Protein AF-A0A1H3PGZ3-F1 (afdb_monomer)

Structure (mmCIF, N/CA/C/O backbone):
data_AF-A0A1H3PGZ3-F1
#
_entry.id   AF-A0A1H3PGZ3-F1
#
loop_
_atom_site.group_PDB
_atom_site.id
_atom_site.type_symbol
_atom_site.label_atom_id
_atom_site.label_alt_id
_atom_site.label_comp_id
_atom_site.label_asym_id
_atom_site.label_entity_id
_atom_site.label_seq_id
_atom_site.pdbx_PDB_ins_code
_atom_site.Cartn_x
_atom_site.Cartn_y
_atom_site.Cartn_z
_atom_site.occupancy
_atom_site.B_iso_or_equiv
_atom_site.auth_seq_id
_atom_site.auth_comp_id
_atom_site.auth_asym_id
_atom_site.auth_atom_id
_atom_site.pdbx_PDB_model_num
ATOM 1 N N . MET A 1 1 ? 28.177 -4.088 8.644 1.00 43.94 1 MET A N 1
ATOM 2 C CA . MET A 1 1 ? 27.989 -4.568 7.256 1.00 43.94 1 MET A CA 1
ATOM 3 C C . MET A 1 1 ? 26.494 -4.640 6.977 1.00 43.94 1 MET A C 1
ATOM 5 O O . MET A 1 1 ? 25.840 -5.518 7.520 1.00 43.94 1 MET A O 1
ATOM 9 N N . MET A 1 2 ? 25.936 -3.687 6.224 1.00 43.34 2 MET A N 1
ATOM 10 C CA . MET A 1 2 ? 24.521 -3.702 5.831 1.00 43.34 2 MET A CA 1
ATOM 11 C C . MET A 1 2 ? 24.362 -4.527 4.550 1.00 43.34 2 MET A C 1
ATOM 13 O O . MET A 1 2 ? 24.742 -4.071 3.477 1.00 43.34 2 MET A O 1
ATOM 17 N N . TYR A 1 3 ? 23.817 -5.737 4.658 1.00 46.41 3 TYR A N 1
ATOM 18 C CA . TYR A 1 3 ? 23.346 -6.479 3.490 1.00 46.41 3 TYR A CA 1
ATOM 19 C C . TYR A 1 3 ? 21.995 -5.900 3.056 1.00 46.41 3 TYR A C 1
ATOM 21 O O . TYR A 1 3 ? 20.958 -6.257 3.609 1.00 46.41 3 TYR A O 1
ATOM 29 N N . SER A 1 4 ? 21.974 -5.027 2.050 1.00 52.78 4 SER A N 1
ATOM 30 C CA . SER A 1 4 ? 20.762 -4.800 1.260 1.00 52.78 4 SER A CA 1
ATOM 31 C C . SER A 1 4 ? 20.600 -5.975 0.292 1.00 52.78 4 SER A C 1
ATOM 33 O O . SER A 1 4 ? 20.943 -5.898 -0.884 1.00 52.78 4 SER A O 1
ATOM 35 N N . SER A 1 5 ? 20.108 -7.110 0.792 1.00 58.31 5 SER A N 1
ATOM 36 C CA . SER A 1 5 ? 19.693 -8.218 -0.074 1.00 58.31 5 SER A CA 1
ATOM 37 C C . SER A 1 5 ? 18.430 -7.805 -0.833 1.00 58.31 5 SER A C 1
ATOM 39 O O . SER A 1 5 ? 17.314 -8.082 -0.397 1.00 58.31 5 SER A O 1
ATOM 41 N N . LEU A 1 6 ? 18.590 -7.105 -1.957 1.00 72.50 6 LEU A N 1
ATOM 42 C CA . LEU A 1 6 ? 17.4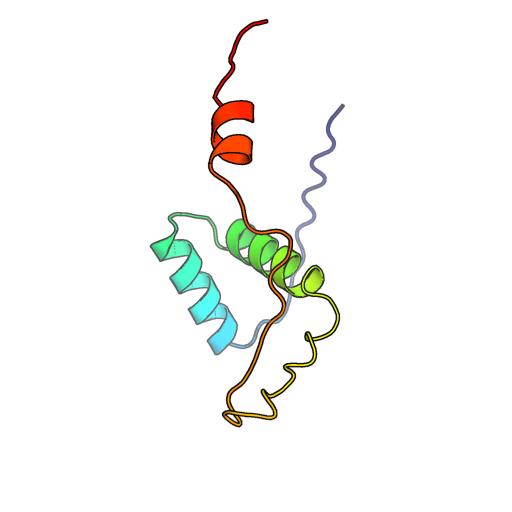91 -6.823 -2.875 1.00 72.50 6 LEU A CA 1
ATOM 43 C C . LEU A 1 6 ? 17.201 -8.086 -3.692 1.00 72.50 6 LEU A C 1
ATOM 45 O O . LEU A 1 6 ? 17.843 -8.362 -4.704 1.00 72.50 6 LEU A O 1
ATOM 49 N N . MET A 1 7 ? 16.227 -8.870 -3.234 1.00 85.12 7 MET A N 1
ATOM 50 C CA . MET A 1 7 ? 15.649 -9.946 -4.034 1.00 85.12 7 MET A CA 1
ATOM 51 C C . MET A 1 7 ? 14.658 -9.358 -5.043 1.00 85.12 7 MET A C 1
ATOM 53 O O . M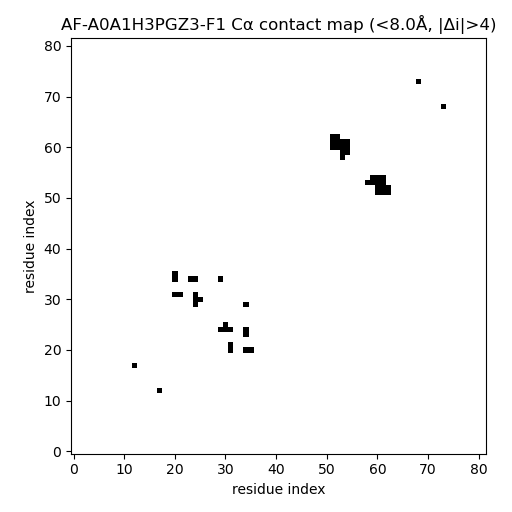ET A 1 7 ? 13.805 -8.550 -4.680 1.00 85.12 7 MET A O 1
ATOM 57 N N . ARG A 1 8 ? 14.758 -9.766 -6.314 1.00 86.38 8 ARG A N 1
ATOM 58 C CA . ARG A 1 8 ? 13.752 -9.462 -7.341 1.00 86.38 8 ARG A CA 1
ATOM 59 C C . ARG A 1 8 ? 12.774 -10.622 -7.418 1.00 86.38 8 ARG A C 1
ATOM 61 O O . ARG A 1 8 ? 13.155 -11.725 -7.799 1.00 86.38 8 ARG A O 1
ATOM 68 N N . THR A 1 9 ? 11.527 -10.363 -7.064 1.00 86.88 9 THR A N 1
ATOM 69 C CA . THR A 1 9 ? 10.430 -11.321 -7.180 1.00 86.88 9 THR A CA 1
ATOM 70 C C . THR A 1 9 ? 9.561 -10.954 -8.379 1.00 86.88 9 THR A C 1
ATOM 72 O O . THR A 1 9 ? 9.419 -9.780 -8.719 1.00 86.88 9 THR A O 1
ATOM 75 N N . THR A 1 10 ? 9.010 -11.965 -9.049 1.00 91.62 10 THR A N 1
ATOM 76 C CA . THR A 1 10 ? 7.940 -11.768 -10.036 1.00 91.62 10 THR A CA 1
ATOM 77 C C . THR A 1 10 ? 6.635 -12.098 -9.332 1.00 91.62 10 THR A C 1
ATOM 79 O O . THR A 1 10 ? 6.530 -13.159 -8.720 1.00 91.62 10 THR A O 1
ATOM 82 N N . LEU A 1 11 ? 5.689 -11.167 -9.359 1.00 90.06 11 LEU A N 1
ATOM 83 C CA . LEU A 1 11 ? 4.385 -11.293 -8.722 1.00 90.06 11 LEU A CA 1
ATOM 84 C C . LEU A 1 11 ? 3.306 -10.927 -9.735 1.00 90.06 11 LEU A C 1
ATOM 86 O O . LEU A 1 11 ? 3.398 -9.880 -10.378 1.00 90.06 11 LEU A O 1
ATOM 90 N N . ASP A 1 12 ? 2.299 -11.782 -9.858 1.00 94.81 12 ASP A N 1
ATOM 91 C CA . ASP A 1 12 ? 1.110 -11.473 -10.640 1.00 94.81 12 ASP A CA 1
ATOM 92 C C . ASP A 1 12 ? 0.256 -10.479 -9.855 1.00 94.81 12 ASP A C 1
ATOM 94 O O . ASP A 1 12 ? -0.144 -10.736 -8.717 1.00 94.81 12 ASP A O 1
ATOM 98 N N . LEU A 1 13 ? 0.009 -9.320 -10.457 1.00 93.12 13 LEU A N 1
ATOM 99 C CA . LEU A 1 13 ? -0.766 -8.244 -9.859 1.00 93.12 13 LEU A CA 1
ATOM 100 C C . LEU A 1 13 ? -1.994 -7.975 -10.739 1.00 93.12 13 LEU A C 1
ATOM 102 O O . LEU A 1 13 ? -1.820 -7.788 -11.945 1.00 93.12 13 LEU A O 1
ATOM 106 N N . PRO A 1 14 ? -3.214 -7.940 -10.170 1.00 97.25 14 PRO A N 1
ATOM 107 C CA . PRO A 1 14 ? -4.395 -7.434 -10.862 1.00 97.25 14 PRO A CA 1
ATOM 108 C C . PRO A 1 14 ? -4.130 -6.076 -11.528 1.00 97.25 14 PRO A C 1
ATOM 110 O O . PRO A 1 14 ? -3.403 -5.244 -10.978 1.00 97.25 14 PRO A O 1
ATOM 113 N N . ASP A 1 15 ? -4.699 -5.857 -12.717 1.00 96.94 15 ASP A N 1
ATOM 114 C CA . ASP A 1 15 ? -4.406 -4.667 -13.531 1.00 96.94 15 ASP A CA 1
ATOM 115 C C . ASP A 1 15 ? -4.743 -3.363 -12.792 1.00 96.94 15 ASP A C 1
ATOM 117 O O . ASP A 1 15 ? -3.955 -2.419 -12.794 1.00 96.94 15 ASP A O 1
ATOM 121 N N . ASP A 1 16 ? -5.854 -3.345 -12.057 1.00 97.38 16 ASP A N 1
ATOM 122 C CA . ASP A 1 16 ? -6.276 -2.216 -11.230 1.00 97.38 16 ASP A CA 1
ATOM 123 C C . ASP A 1 16 ? -5.242 -1.870 -10.147 1.00 97.38 16 ASP A C 1
ATOM 125 O O . ASP A 1 16 ? -4.896 -0.699 -9.965 1.00 97.38 16 ASP A O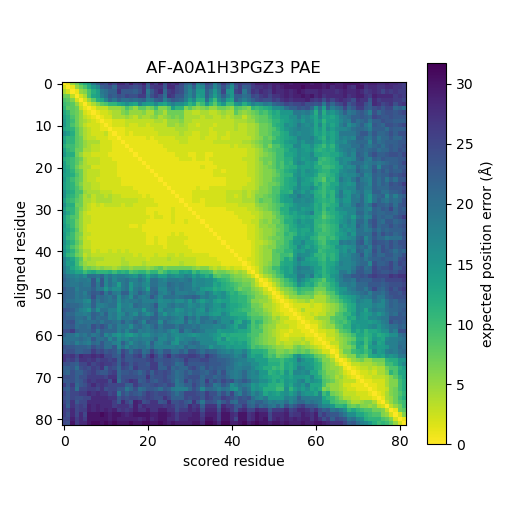 1
ATOM 129 N N . LEU A 1 17 ? -4.674 -2.880 -9.480 1.00 96.50 17 LEU A N 1
ATOM 130 C CA . LEU A 1 17 ? -3.619 -2.677 -8.489 1.00 96.50 17 LEU A CA 1
ATOM 131 C C . LEU A 1 17 ? -2.308 -2.213 -9.131 1.00 96.50 17 LEU A C 1
ATOM 133 O O . LEU A 1 17 ? -1.605 -1.384 -8.548 1.00 96.50 17 LEU A O 1
ATOM 137 N N . HIS A 1 18 ? -1.984 -2.704 -10.330 1.00 96.75 18 HIS A N 1
ATOM 138 C CA . HIS A 1 18 ? -0.824 -2.229 -11.080 1.00 96.75 18 HIS A CA 1
ATOM 139 C C . HIS A 1 18 ? -0.959 -0.744 -11.437 1.00 96.75 18 HIS A C 1
ATOM 141 O O . HIS A 1 18 ? -0.042 0.035 -11.164 1.00 96.75 18 HIS A O 1
ATOM 147 N N . GLN A 1 19 ? -2.111 -0.334 -11.979 1.00 97.94 19 GLN A N 1
ATOM 148 C CA . GLN A 1 19 ? -2.381 1.068 -12.311 1.00 97.94 19 GLN A CA 1
ATOM 149 C C . GLN A 1 19 ? -2.347 1.964 -11.069 1.00 97.94 19 GLN A C 1
ATOM 151 O O . GLN A 1 19 ? -1.749 3.042 -11.101 1.00 97.94 19 GLN A O 1
ATOM 156 N N . LEU A 1 20 ? -2.926 1.508 -9.955 1.00 97.69 20 LEU A N 1
ATOM 157 C CA . LEU A 1 20 ? -2.918 2.251 -8.698 1.00 97.69 20 LEU A CA 1
ATOM 158 C C . LEU A 1 20 ? -1.494 2.445 -8.163 1.00 97.69 20 LEU A C 1
ATOM 160 O O . LEU A 1 20 ? -1.096 3.571 -7.858 1.00 97.69 20 LEU A O 1
ATOM 164 N N . ALA A 1 21 ? -0.701 1.372 -8.092 1.00 97.06 21 ALA A N 1
ATOM 165 C CA . ALA A 1 21 ? 0.686 1.446 -7.640 1.00 97.06 21 ALA A CA 1
ATOM 166 C C . ALA A 1 21 ? 1.528 2.368 -8.536 1.00 97.06 21 ALA A C 1
ATOM 168 O O . ALA A 1 21 ? 2.360 3.132 -8.039 1.00 97.06 21 ALA A O 1
ATOM 169 N N . LEU A 1 22 ? 1.280 2.342 -9.849 1.00 97.94 22 LEU A N 1
ATOM 170 C CA . LEU A 1 22 ? 1.945 3.206 -10.816 1.00 97.94 22 LEU A CA 1
ATOM 171 C C . LEU A 1 22 ? 1.561 4.682 -10.647 1.00 97.94 22 LEU A C 1
ATOM 173 O O . LEU A 1 22 ? 2.437 5.543 -10.732 1.00 97.94 22 LEU A O 1
ATOM 177 N N . SER A 1 23 ? 0.287 4.985 -10.376 1.00 98.19 23 SER A N 1
ATOM 178 C CA . SER A 1 23 ? -0.159 6.352 -10.072 1.00 98.19 23 SER A CA 1
ATOM 179 C C . SER A 1 23 ? 0.517 6.881 -8.809 1.00 98.19 23 SER A C 1
ATOM 181 O O . SER A 1 23 ? 1.131 7.942 -8.845 1.00 98.19 23 SER A O 1
ATOM 183 N N . ILE A 1 24 ? 0.516 6.095 -7.725 1.00 97.88 24 ILE A N 1
ATOM 184 C CA . ILE A 1 24 ? 1.154 6.476 -6.455 1.00 97.88 24 ILE A CA 1
ATOM 185 C C . ILE A 1 24 ? 2.653 6.729 -6.656 1.00 97.88 24 ILE A C 1
ATOM 187 O O . ILE A 1 24 ? 3.195 7.708 -6.145 1.00 97.88 24 ILE A O 1
ATOM 191 N N . ALA A 1 25 ? 3.339 5.865 -7.407 1.00 97.81 25 ALA A N 1
ATOM 192 C CA . ALA A 1 25 ? 4.760 6.028 -7.700 1.00 97.81 25 ALA A CA 1
ATOM 193 C C . ALA A 1 25 ? 5.051 7.333 -8.461 1.00 97.81 25 ALA A C 1
ATOM 195 O O . ALA A 1 25 ? 5.992 8.045 -8.110 1.00 97.81 25 ALA A O 1
ATOM 196 N N . ARG A 1 26 ? 4.217 7.682 -9.451 1.00 97.81 26 ARG A N 1
ATOM 197 C CA . ARG A 1 26 ? 4.333 8.941 -10.203 1.00 97.81 26 ARG A CA 1
ATOM 198 C C . ARG A 1 26 ? 4.106 10.156 -9.310 1.00 97.81 26 ARG A C 1
ATOM 200 O O . ARG A 1 26 ? 4.953 11.043 -9.287 1.00 97.81 26 ARG A O 1
ATOM 207 N N . ASP A 1 27 ? 3.026 10.159 -8.535 1.00 98.06 27 ASP A N 1
ATOM 208 C CA . ASP A 1 27 ? 2.658 11.291 -7.677 1.00 98.06 27 ASP A CA 1
ATOM 209 C C . ASP A 1 27 ? 3.703 11.529 -6.573 1.00 98.06 27 ASP A C 1
ATOM 211 O O . ASP A 1 27 ? 4.008 12.665 -6.207 1.00 98.06 27 ASP A O 1
ATOM 215 N N . THR A 1 28 ? 4.320 10.452 -6.075 1.00 94.94 28 THR A N 1
ATOM 216 C CA . THR A 1 28 ? 5.349 10.507 -5.023 1.00 94.94 28 THR A CA 1
ATOM 217 C C . THR A 1 28 ? 6.785 10.581 -5.546 1.00 94.94 28 THR A C 1
ATOM 219 O O . THR A 1 28 ? 7.708 10.647 -4.734 1.00 94.94 28 THR A O 1
ATOM 222 N N . HIS A 1 29 ? 6.987 10.608 -6.870 1.00 96.75 29 HIS A N 1
ATOM 223 C CA . HIS A 1 29 ? 8.301 10.622 -7.528 1.00 96.75 29 HIS A CA 1
ATOM 224 C C . HIS A 1 29 ? 9.225 9.467 -7.085 1.00 96.75 29 HIS A C 1
ATOM 226 O O . HIS A 1 29 ? 10.425 9.652 -6.880 1.00 96.75 29 HIS A O 1
ATOM 232 N N . ARG A 1 30 ? 8.666 8.263 -6.926 1.00 95.56 30 ARG A N 1
ATOM 233 C CA . ARG A 1 30 ? 9.383 7.039 -6.523 1.00 95.56 30 ARG A CA 1
ATOM 234 C C . ARG A 1 30 ? 9.330 5.984 -7.617 1.00 95.56 30 ARG A C 1
ATOM 236 O O . ARG A 1 30 ? 8.488 6.034 -8.512 1.00 95.56 30 ARG A O 1
ATOM 243 N N . THR A 1 31 ? 10.212 4.991 -7.548 1.00 95.88 31 THR A N 1
ATOM 244 C CA . THR A 1 31 ? 10.124 3.841 -8.456 1.00 95.88 31 THR A CA 1
ATOM 245 C C . THR A 1 31 ? 8.960 2.922 -8.075 1.00 95.88 31 THR A C 1
ATOM 247 O O . THR A 1 31 ? 8.561 2.846 -6.912 1.00 95.88 31 THR A O 1
ATOM 250 N N . LEU A 1 32 ? 8.433 2.162 -9.044 1.00 94.44 32 LEU A N 1
ATOM 251 C CA . LEU A 1 32 ? 7.348 1.206 -8.789 1.00 94.44 32 LEU A CA 1
ATOM 252 C C . LEU A 1 32 ? 7.738 0.167 -7.723 1.00 94.44 32 LEU A C 1
ATOM 254 O O . LEU A 1 32 ? 6.943 -0.118 -6.835 1.00 94.44 32 LEU A O 1
ATOM 258 N N . SER A 1 33 ? 8.965 -0.359 -7.772 1.00 92.88 33 SER A N 1
ATOM 259 C CA . SER A 1 33 ? 9.453 -1.345 -6.798 1.00 92.88 33 SER A CA 1
ATOM 260 C C . SER A 1 33 ? 9.514 -0.788 -5.374 1.00 92.88 33 SER A C 1
ATOM 262 O O . SER A 1 33 ? 9.133 -1.484 -4.436 1.00 92.88 33 SER A O 1
ATOM 264 N N . GLU A 1 34 ? 9.966 0.458 -5.198 1.00 93.94 34 GLU A N 1
ATOM 265 C CA . GLU A 1 34 ? 9.991 1.117 -3.885 1.00 93.94 34 GLU A CA 1
ATOM 266 C C . GLU A 1 34 ? 8.580 1.350 -3.353 1.00 93.94 34 GLU A C 1
ATOM 268 O O . GLU A 1 34 ? 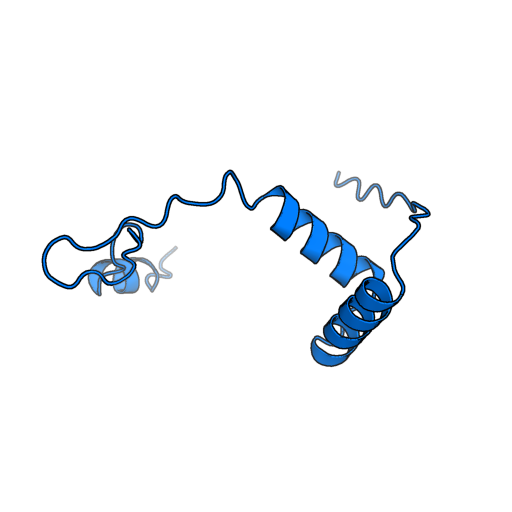8.307 1.050 -2.191 1.00 93.94 34 GLU A O 1
ATOM 273 N N . THR A 1 35 ? 7.674 1.836 -4.205 1.00 96.12 35 THR A N 1
ATOM 274 C CA . THR A 1 35 ? 6.270 2.050 -3.842 1.00 96.12 35 THR A CA 1
ATOM 275 C C . THR A 1 35 ? 5.595 0.741 -3.449 1.00 96.12 35 THR A C 1
ATOM 277 O O . THR A 1 35 ? 4.966 0.676 -2.398 1.00 96.12 35 THR A O 1
ATOM 280 N N . VAL A 1 36 ? 5.763 -0.328 -4.233 1.00 95.00 36 VAL A N 1
ATOM 281 C CA . VAL A 1 36 ? 5.199 -1.649 -3.914 1.00 95.00 36 VAL A CA 1
ATOM 282 C C . VAL A 1 36 ? 5.772 -2.188 -2.603 1.00 95.00 36 VAL A C 1
ATOM 284 O O . VAL A 1 36 ? 5.011 -2.660 -1.761 1.00 95.00 36 VAL A O 1
ATOM 287 N N . ALA A 1 37 ? 7.085 -2.077 -2.382 1.00 93.50 37 ALA A N 1
ATOM 288 C CA . ALA A 1 37 ? 7.706 -2.521 -1.136 1.00 93.50 37 ALA A CA 1
ATOM 289 C C . ALA A 1 37 ? 7.180 -1.748 0.087 1.00 93.50 37 ALA A C 1
ATOM 291 O O . ALA A 1 37 ? 6.923 -2.347 1.133 1.00 93.50 37 ALA A O 1
ATOM 292 N N . ASP A 1 38 ? 6.997 -0.433 -0.035 1.00 93.56 38 ASP A N 1
ATOM 293 C CA . ASP A 1 38 ? 6.441 0.407 1.026 1.00 93.56 38 ASP A CA 1
ATOM 294 C C . ASP A 1 38 ? 4.967 0.072 1.307 1.00 93.56 38 ASP A C 1
ATOM 296 O O . ASP A 1 38 ? 4.586 -0.118 2.463 1.00 93.56 38 ASP A O 1
ATOM 300 N N . LEU A 1 39 ? 4.150 -0.098 0.263 1.00 94.69 39 LEU A N 1
ATOM 301 C CA . LEU A 1 39 ? 2.750 -0.512 0.392 1.00 94.69 39 LEU A CA 1
ATOM 302 C C . LEU A 1 39 ? 2.620 -1.890 1.051 1.00 94.69 39 LEU A C 1
ATOM 304 O O . LEU A 1 39 ? 1.815 -2.045 1.967 1.00 94.69 39 LEU A O 1
ATOM 308 N N . MET A 1 40 ? 3.442 -2.866 0.653 1.00 92.25 40 MET A N 1
ATOM 309 C CA . MET A 1 40 ? 3.466 -4.188 1.285 1.00 92.25 40 MET A CA 1
ATOM 310 C C . MET A 1 40 ? 3.851 -4.096 2.762 1.00 92.25 40 MET A C 1
ATOM 312 O O . MET A 1 40 ? 3.174 -4.685 3.597 1.00 92.25 40 MET A O 1
ATOM 316 N N . ARG A 1 41 ? 4.884 -3.322 3.123 1.00 91.19 41 ARG A N 1
ATOM 317 C CA . ARG A 1 41 ? 5.250 -3.122 4.536 1.00 91.19 41 ARG A CA 1
ATOM 318 C C . ARG A 1 41 ? 4.116 -2.491 5.332 1.00 91.19 41 ARG A C 1
ATOM 320 O O . ARG A 1 41 ? 3.864 -2.920 6.450 1.00 91.19 41 ARG A O 1
ATOM 327 N N . ARG A 1 42 ? 3.430 -1.489 4.779 1.00 90.38 42 ARG A N 1
ATOM 328 C CA . ARG A 1 42 ? 2.285 -0.850 5.443 1.00 90.38 42 ARG A CA 1
ATOM 329 C C . ARG A 1 42 ? 1.137 -1.834 5.625 1.00 90.38 42 ARG A C 1
ATOM 331 O O . ARG A 1 42 ? 0.639 -1.946 6.734 1.00 90.38 42 ARG A O 1
ATOM 338 N N . GLY A 1 43 ? 0.760 -2.563 4.577 1.00 89.44 43 GLY A N 1
ATOM 339 C CA . GLY A 1 43 ? -0.329 -3.539 4.633 1.00 89.44 43 GLY A CA 1
ATOM 340 C C . GLY A 1 43 ? -0.040 -4.705 5.579 1.00 89.44 43 GLY A C 1
ATOM 341 O O . GLY A 1 43 ? -0.921 -5.114 6.318 1.00 89.44 43 GLY A O 1
ATOM 342 N N . LEU A 1 44 ? 1.203 -5.192 5.613 1.00 88.31 44 LEU A N 1
ATOM 343 C CA . LEU A 1 44 ? 1.612 -6.280 6.508 1.00 88.31 44 LEU A CA 1
ATOM 344 C C . LEU A 1 44 ? 1.794 -5.829 7.968 1.00 88.31 44 LEU A C 1
ATOM 346 O O . LEU A 1 44 ? 1.671 -6.651 8.868 1.00 88.31 44 LEU A O 1
ATOM 350 N N . ASN A 1 45 ? 2.091 -4.546 8.212 1.00 84.00 45 ASN A N 1
ATOM 351 C CA . ASN A 1 45 ? 2.192 -3.977 9.563 1.00 84.00 45 ASN A CA 1
ATOM 352 C C . ASN A 1 45 ? 0.857 -3.443 10.101 1.00 84.00 45 ASN A C 1
ATOM 354 O O . ASN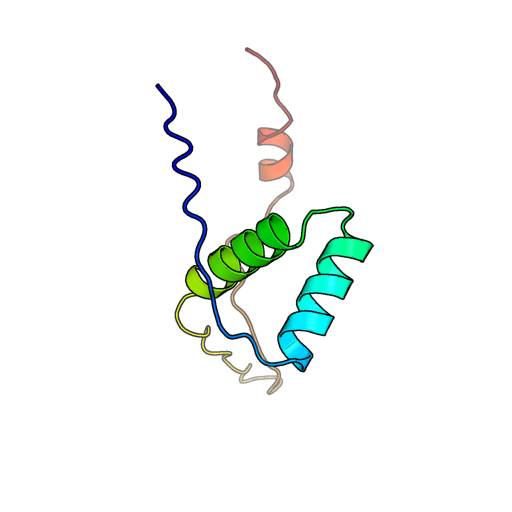 A 1 45 ? 0.758 -3.143 11.292 1.00 84.00 45 ASN A O 1
ATOM 358 N N . GLN A 1 46 ? -0.162 -3.289 9.253 1.00 74.31 46 GLN A N 1
ATOM 359 C CA . GLN A 1 46 ? -1.525 -3.072 9.718 1.00 74.31 46 GLN A CA 1
ATOM 360 C C . GLN A 1 46 ? -1.979 -4.383 10.362 1.00 74.31 46 GLN A C 1
ATOM 362 O O . GLN A 1 46 ? -2.263 -5.354 9.670 1.00 74.31 46 GLN A O 1
ATOM 367 N N . GLY A 1 47 ? -1.937 -4.435 11.696 1.00 69.38 47 GLY A N 1
ATOM 368 C CA . GLY A 1 47 ? -2.420 -5.580 12.467 1.00 69.38 47 GLY A CA 1
ATOM 369 C C . GLY A 1 47 ? -3.920 -5.828 12.271 1.00 69.38 47 GLY A C 1
ATOM 370 O O . GLY A 1 47 ? -4.551 -5.257 11.383 1.00 69.38 47 GLY A O 1
ATOM 371 N N . GLU A 1 48 ? -4.501 -6.667 13.133 1.00 66.25 48 GLU A N 1
ATOM 372 C CA . GLU A 1 48 ? -5.946 -6.931 13.142 1.00 66.25 48 GLU A CA 1
ATOM 373 C C . GLU A 1 48 ? -6.739 -5.612 13.060 1.00 66.25 48 GLU A C 1
ATOM 375 O O . GLU A 1 48 ? -6.398 -4.654 13.771 1.00 66.25 48 GLU A O 1
ATOM 380 N N . PRO A 1 49 ? -7.770 -5.528 12.196 1.00 63.38 49 PRO A N 1
ATOM 381 C CA . PRO A 1 49 ? -8.566 -4.320 12.051 1.00 63.38 49 PRO A CA 1
ATOM 382 C C . PRO A 1 49 ? -9.059 -3.871 13.427 1.00 63.38 49 PRO A C 1
ATOM 384 O O . PRO A 1 49 ? -9.725 -4.625 14.136 1.00 63.38 49 PRO A O 1
ATOM 387 N N . GLN A 1 50 ? -8.699 -2.645 13.818 1.00 64.94 50 GLN A N 1
ATOM 388 C CA . GLN A 1 50 ? -9.126 -2.093 15.098 1.00 64.94 50 GLN A CA 1
ATOM 389 C C . GLN A 1 50 ? -10.652 -2.087 15.136 1.00 64.94 50 GLN A C 1
ATOM 391 O O . GLN A 1 50 ? -11.298 -1.466 14.290 1.00 64.94 50 GLN A O 1
ATOM 396 N N . GLU A 1 51 ? -11.222 -2.785 16.115 1.00 65.81 51 GLU A N 1
ATOM 397 C CA . GLU A 1 51 ? -12.664 -2.831 16.296 1.00 65.81 51 GLU A CA 1
ATOM 398 C C . GLU A 1 51 ? -13.166 -1.411 16.590 1.00 65.81 51 GLU A C 1
ATOM 400 O O . GLU A 1 51 ? -12.889 -0.817 17.638 1.00 65.81 51 GLU A O 1
ATOM 405 N N . VAL A 1 52 ? -13.858 -0.828 15.611 1.00 73.50 52 VAL A N 1
ATOM 406 C CA . VAL A 1 52 ? -14.392 0.526 15.712 1.00 73.50 52 VAL A CA 1
ATOM 407 C C . VAL A 1 52 ? -15.608 0.479 16.629 1.00 73.50 52 VAL A C 1
ATOM 409 O O . VAL A 1 52 ? -16.719 0.138 16.218 1.00 73.50 52 VAL A O 1
ATOM 412 N N . SER A 1 53 ? -15.386 0.802 17.901 1.00 77.44 53 SER A N 1
ATOM 413 C CA . SER A 1 53 ? -16.452 0.913 18.893 1.00 77.44 53 SER A CA 1
ATOM 414 C C . SER A 1 53 ? -17.390 2.074 18.532 1.00 77.44 53 SER A C 1
ATOM 416 O O . SER A 1 53 ? -17.003 3.008 17.830 1.00 77.44 53 SER A O 1
ATOM 418 N N . ARG A 1 54 ? -18.645 2.035 18.987 1.00 86.44 54 ARG A N 1
ATOM 419 C CA . ARG A 1 54 ? -19.606 3.133 18.799 1.00 86.44 54 ARG A CA 1
ATOM 420 C C . ARG A 1 54 ? -19.884 3.819 20.125 1.00 86.44 54 ARG A C 1
ATOM 422 O O . ARG A 1 54 ? -20.043 3.162 21.150 1.00 86.44 54 ARG A O 1
ATOM 429 N N . SER A 1 55 ? -19.986 5.144 20.096 1.00 81.06 55 SER A N 1
ATOM 430 C CA . SER A 1 55 ? -20.405 5.928 21.259 1.00 81.06 55 SER A CA 1
ATOM 431 C C . SER A 1 55 ? -21.832 5.557 21.664 1.00 81.06 55 SER A C 1
ATOM 433 O O . SER A 1 55 ? -22.745 5.643 20.846 1.00 81.06 55 SER A O 1
ATOM 435 N N . ALA A 1 56 ? -22.052 5.214 22.935 1.00 82.69 56 ALA A N 1
ATOM 436 C CA . ALA A 1 56 ? -23.394 4.943 23.459 1.00 82.69 56 ALA A CA 1
ATOM 437 C C . ALA A 1 56 ? -24.294 6.196 23.493 1.00 82.69 56 ALA A C 1
ATOM 439 O O . ALA A 1 56 ? -25.513 6.076 23.500 1.00 82.69 56 ALA A O 1
ATOM 440 N N . VAL A 1 57 ? -23.698 7.394 23.506 1.00 89.94 57 VAL A N 1
ATOM 441 C CA . VAL A 1 57 ? -24.425 8.671 23.595 1.00 89.94 57 VAL A CA 1
ATOM 442 C C . VAL A 1 57 ? -24.822 9.187 22.213 1.00 89.94 57 VAL A C 1
ATOM 444 O O . VAL A 1 57 ? -25.911 9.725 22.045 1.00 89.94 57 VAL A O 1
ATOM 447 N N . THR A 1 58 ? -23.942 9.036 21.218 1.00 87.38 58 THR A N 1
ATOM 448 C CA . THR A 1 58 ? -24.125 9.643 19.886 1.00 87.38 58 THR A CA 1
ATOM 449 C C . THR A 1 58 ? -24.305 8.628 18.760 1.00 87.38 58 THR A C 1
ATOM 451 O O . THR A 1 58 ? -24.691 9.008 17.660 1.00 87.38 58 THR A O 1
ATOM 454 N N . GLY A 1 59 ? -24.002 7.346 18.988 1.00 86.19 59 GLY A N 1
ATOM 455 C CA . GLY A 1 59 ? -24.059 6.284 17.976 1.00 86.19 59 GLY A CA 1
ATOM 456 C C . GLY A 1 59 ? -22.960 6.346 16.908 1.00 86.19 59 GLY A C 1
ATOM 457 O O . GLY A 1 59 ? -22.897 5.463 16.049 1.00 86.19 59 GLY A O 1
ATOM 458 N N . LEU A 1 60 ? -22.091 7.362 16.953 1.00 90.75 60 LEU A N 1
ATOM 459 C CA . LEU A 1 60 ? -21.020 7.568 15.981 1.00 90.75 60 LEU A CA 1
ATOM 460 C C . LEU A 1 60 ? -19.825 6.627 16.234 1.00 90.75 60 LEU A C 1
ATOM 462 O O . LEU A 1 60 ? -19.600 6.231 17.385 1.00 90.75 60 LEU A O 1
ATOM 466 N N . PRO A 1 61 ? -19.045 6.290 15.187 1.00 82.38 61 PRO A N 1
ATOM 467 C CA . PRO A 1 61 ? -17.782 5.569 15.322 1.00 82.38 61 PRO A CA 1
ATOM 468 C C . PRO A 1 61 ? -16.816 6.310 16.255 1.00 82.38 61 PRO A C 1
ATOM 470 O O . PRO A 1 61 ? -16.607 7.512 16.096 1.00 82.38 61 PRO A O 1
ATOM 473 N N . VAL A 1 62 ? -16.215 5.600 17.207 1.00 84.06 62 VAL A N 1
ATOM 474 C CA . VAL A 1 62 ? -15.167 6.123 18.088 1.00 84.06 62 VAL A CA 1
ATOM 475 C C . VAL A 1 62 ? -13.891 5.306 17.930 1.00 84.06 62 VAL A C 1
ATOM 477 O O . VAL A 1 62 ? -13.911 4.077 17.905 1.00 84.06 62 VAL A O 1
ATOM 480 N N . ILE A 1 63 ? -12.765 6.009 17.847 1.00 76.94 63 ILE A N 1
ATOM 481 C CA . ILE A 1 63 ? -11.422 5.429 17.834 1.00 76.94 63 ILE A CA 1
ATOM 482 C C . ILE A 1 63 ? -10.677 5.896 19.083 1.00 76.94 63 ILE A C 1
ATOM 484 O O . ILE A 1 63 ? -10.717 7.074 19.438 1.00 76.94 63 ILE A O 1
ATOM 488 N N . ARG A 1 64 ? -10.001 4.972 19.772 1.00 71.50 64 ARG A N 1
ATOM 489 C CA . ARG A 1 64 ? -9.049 5.331 20.829 1.00 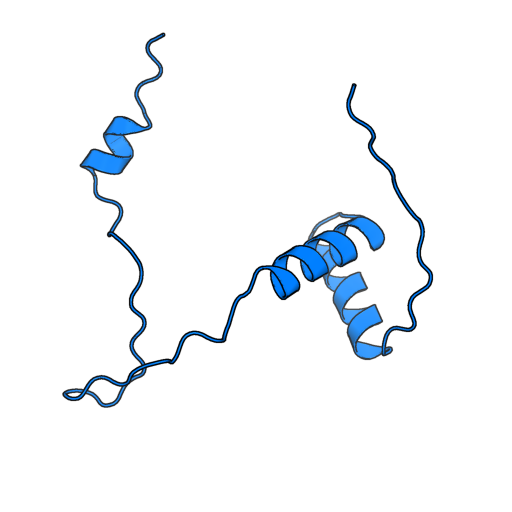71.50 64 ARG A CA 1
ATOM 490 C C . ARG A 1 64 ? -7.707 5.621 20.173 1.00 71.50 64 ARG A C 1
ATOM 492 O O . ARG A 1 64 ? -6.937 4.705 19.900 1.00 71.50 64 ARG A O 1
ATOM 499 N N . LEU A 1 65 ? -7.455 6.897 19.904 1.00 70.50 65 LEU A N 1
ATOM 500 C CA . LEU A 1 65 ? -6.103 7.367 19.627 1.00 70.50 65 LEU A CA 1
ATOM 501 C C . LEU A 1 65 ? -5.298 7.290 20.940 1.00 70.50 65 LEU A C 1
ATOM 503 O O . LEU A 1 65 ? -5.894 7.410 22.011 1.00 70.50 65 LEU A O 1
ATOM 507 N N . GLY A 1 66 ? -3.995 7.001 20.870 1.00 69.00 66 GLY A N 1
ATOM 508 C CA . GLY A 1 66 ? -3.118 6.864 22.044 1.00 69.00 66 GLY A CA 1
ATOM 509 C C . GLY A 1 66 ? -3.003 8.145 22.885 1.00 69.00 66 GLY A C 1
ATOM 510 O O . GLY A 1 66 ? -3.845 9.036 22.801 1.00 69.00 66 GLY A O 1
ATOM 511 N N . SER A 1 67 ? -1.959 8.255 23.713 1.00 70.19 67 SER A N 1
ATOM 512 C CA . SER A 1 67 ? -1.774 9.456 24.539 1.00 70.19 67 SER A CA 1
ATOM 513 C C . SER A 1 67 ? -1.762 10.725 23.675 1.00 70.19 67 SER A C 1
ATOM 515 O O . SER A 1 67 ? -1.050 10.760 22.667 1.00 70.19 67 SER A O 1
ATOM 517 N N . PRO A 1 68 ? -2.551 11.753 24.033 1.00 75.50 68 PRO A N 1
ATOM 518 C CA . PRO A 1 68 ? -2.521 13.025 23.330 1.00 75.50 68 PRO A CA 1
ATOM 519 C C . PRO A 1 68 ? -1.122 13.630 23.452 1.00 75.50 68 PRO A C 1
ATOM 521 O O . PRO A 1 68 ? -0.568 13.662 24.546 1.00 75.50 68 PRO A O 1
ATOM 524 N N . VAL A 1 69 ? -0.573 14.111 22.336 1.00 77.44 69 VAL A N 1
ATOM 525 C CA . VAL A 1 69 ? 0.666 14.897 22.348 1.00 77.44 69 VAL A CA 1
ATOM 526 C C . VAL A 1 69 ? 0.346 16.252 22.975 1.00 77.44 69 VAL A C 1
ATOM 528 O O . VAL A 1 69 ? -0.502 16.993 22.474 1.00 77.44 69 VAL A O 1
ATOM 531 N N . THR A 1 70 ? 0.988 16.548 24.097 1.00 82.88 70 THR A N 1
ATOM 532 C CA . THR A 1 70 ? 0.837 17.784 24.866 1.00 82.88 70 THR A CA 1
ATOM 533 C C . THR A 1 70 ? 1.903 18.810 24.484 1.00 82.88 70 THR A C 1
ATOM 535 O O . THR A 1 70 ? 2.918 18.490 23.869 1.00 82.88 70 THR A O 1
ATOM 538 N N . THR A 1 71 ? 1.701 20.072 24.869 1.00 81.19 71 THR A N 1
ATOM 539 C CA . THR A 1 71 ? 2.718 21.123 24.699 1.00 81.19 71 THR A CA 1
ATOM 540 C C . THR A 1 71 ? 4.022 20.790 25.436 1.00 81.19 71 THR A C 1
ATOM 542 O O . THR A 1 71 ? 5.094 21.153 24.957 1.00 81.19 71 THR A O 1
ATOM 545 N N . ASP A 1 72 ? 3.946 20.081 26.567 1.00 80.62 72 ASP A N 1
ATOM 546 C CA . ASP A 1 72 ? 5.126 19.566 27.271 1.00 80.62 72 ASP A CA 1
ATOM 547 C C . ASP A 1 72 ? 5.878 18.518 26.433 1.00 80.62 72 ASP A C 1
ATOM 549 O O . ASP A 1 72 ? 7.104 18.582 26.352 1.00 80.62 72 ASP A O 1
ATOM 553 N N . ASP A 1 73 ? 5.168 17.626 25.728 1.00 77.19 73 ASP A N 1
ATOM 554 C CA . ASP A 1 73 ? 5.788 16.642 24.824 1.00 77.19 73 ASP A CA 1
ATOM 555 C C . ASP A 1 73 ? 6.509 17.314 23.642 1.00 77.19 73 ASP A C 1
ATOM 557 O O . ASP A 1 73 ? 7.564 16.848 23.215 1.00 77.19 73 ASP A O 1
ATOM 561 N N . VAL A 1 74 ? 5.970 18.427 23.126 1.00 82.19 74 VAL A N 1
ATOM 562 C CA . VAL A 1 74 ? 6.614 19.216 22.058 1.00 82.19 74 VAL A CA 1
ATOM 563 C C . VAL A 1 7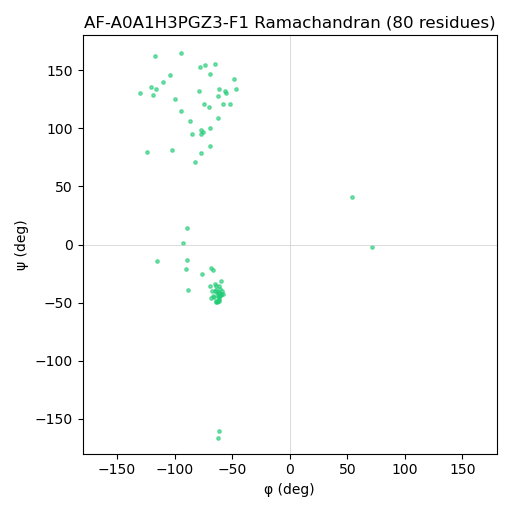4 ? 7.882 19.897 22.575 1.00 82.19 74 VAL A C 1
ATOM 565 O O . VAL A 1 74 ? 8.928 19.786 21.944 1.00 82.19 74 VAL A O 1
ATOM 568 N N . ARG A 1 75 ? 7.824 20.526 23.757 1.00 79.56 75 ARG A N 1
ATOM 569 C CA . ARG A 1 75 ? 8.982 21.204 24.361 1.00 79.56 75 ARG A CA 1
ATOM 570 C C . ARG A 1 75 ? 10.136 20.240 24.651 1.00 79.56 75 ARG A C 1
ATOM 572 O O . ARG A 1 75 ? 11.288 20.623 24.496 1.00 79.56 75 ARG A O 1
ATOM 579 N N . ALA A 1 76 ? 9.840 19.000 25.041 1.00 77.25 76 ALA A N 1
ATOM 580 C CA . ALA A 1 76 ? 10.854 17.978 25.306 1.00 77.25 76 ALA A CA 1
ATOM 581 C C . ALA A 1 76 ? 11.611 17.501 24.045 1.00 77.25 76 ALA A C 1
ATOM 583 O O . ALA A 1 76 ? 12.694 16.936 24.165 1.00 77.25 76 ALA A O 1
ATOM 584 N N . LEU A 1 77 ? 11.053 17.711 22.845 1.00 72.62 77 LEU A N 1
ATOM 585 C CA . LEU A 1 77 ? 11.680 17.367 21.559 1.00 72.62 77 LEU A CA 1
ATOM 586 C C . LEU A 1 77 ? 12.537 18.505 20.979 1.00 72.62 77 LEU A C 1
ATOM 588 O O . LEU A 1 77 ? 13.393 18.250 20.135 1.00 72.62 77 LEU A O 1
ATOM 592 N N . GLU A 1 78 ? 12.301 19.745 21.410 1.00 65.69 78 GLU A N 1
ATOM 593 C CA . GLU A 1 78 ? 12.972 20.959 20.927 1.00 65.69 78 GLU A CA 1
ATOM 594 C C . GLU A 1 78 ? 14.249 21.307 21.709 1.00 65.69 78 GLU A C 1
ATOM 596 O O . GLU A 1 78 ? 14.740 22.424 21.562 1.00 65.69 78 GLU A O 1
ATOM 601 N N . ASP A 1 79 ? 14.798 20.386 22.511 1.00 62.47 79 ASP A N 1
ATOM 602 C CA . ASP A 1 79 ? 16.020 20.606 23.300 1.00 62.47 79 ASP A CA 1
ATOM 603 C C . ASP A 1 79 ? 17.254 19.936 22.645 1.00 62.47 79 ASP A C 1
ATOM 605 O O . ASP A 1 79 ? 17.618 18.806 22.989 1.00 62.47 79 ASP A O 1
ATOM 609 N N . PRO A 1 80 ? 17.895 20.569 21.639 1.00 58.62 80 PRO A N 1
ATOM 610 C CA . PRO A 1 80 ? 19.199 20.174 21.129 1.00 58.62 80 PRO A CA 1
ATOM 611 C C . PRO A 1 80 ? 20.311 20.759 22.012 1.00 58.62 80 PRO A C 1
ATOM 613 O O . PRO A 1 80 ? 21.044 21.642 21.577 1.00 58.62 80 PRO A O 1
ATOM 616 N N . ASP A 1 81 ? 20.464 20.243 23.229 1.00 58.88 81 ASP A N 1
ATOM 617 C CA . ASP A 1 81 ? 21.657 20.484 24.049 1.00 58.88 81 ASP A CA 1
ATOM 618 C C . ASP A 1 81 ? 22.307 19.149 24.461 1.00 58.88 81 ASP A C 1
ATOM 620 O O . ASP A 1 81 ? 22.130 18.631 25.566 1.00 58.88 81 ASP A O 1
ATOM 624 N N . THR A 1 82 ? 23.069 18.570 23.522 1.00 46.91 82 THR A N 1
ATOM 625 C CA . THR A 1 82 ? 24.309 17.790 23.741 1.00 46.91 82 THR A CA 1
ATOM 626 C C . THR A 1 82 ? 25.109 17.702 22.444 1.00 46.91 82 THR A C 1
ATOM 628 O O . THR A 1 82 ? 24.528 17.301 21.410 1.00 46.91 82 THR A 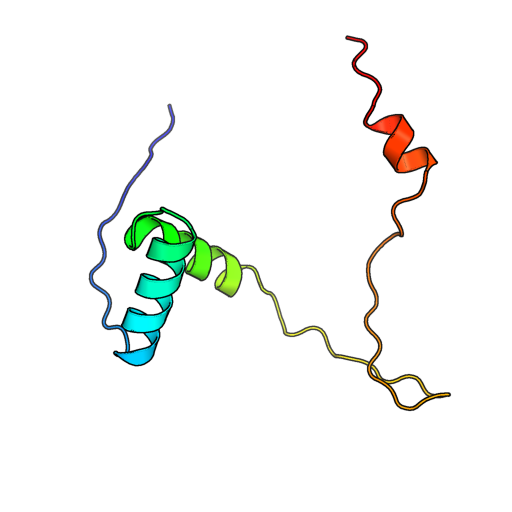O 1
#

Nearest PDB structures (foldseek):
  5x3t-assembly1_G  TM=6.487E-01  e=2.550E-01  Mycobacterium tuberculosis H37Rv

Mean predicted aligned error: 13.17 Å

Solvent-accessible surface area (backbone atoms only — not comparable to full-atom values): 5530 Å² total; per-residue (Å²): 136,87,81,81,79,80,77,88,81,88,76,94,66,60,68,69,59,48,52,49,47,48,50,53,10,61,79,68,76,47,54,55,68,58,42,51,52,51,52,49,52,51,59,70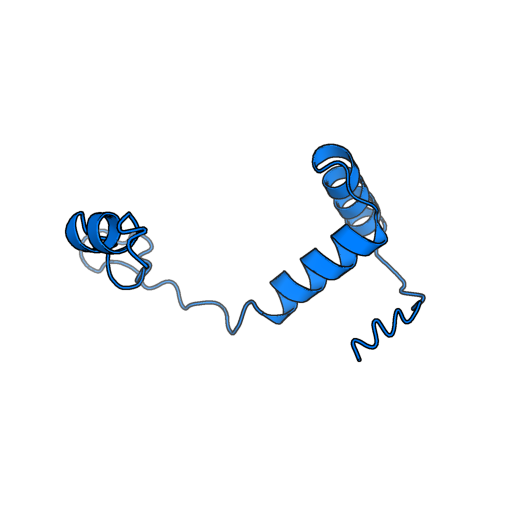,66,54,65,81,80,77,82,72,43,59,38,91,88,76,67,44,81,43,78,90,73,74,85,78,86,45,74,66,60,54,57,70,70,71,64,91,84,129

Radius of gyration: 20.22 Å; Cα contacts (8 Å, |Δi|>4): 26; chains: 1; bounding box: 52×33×41 Å

Organism: NCBI:txid137265

pLDDT: mean 82.27, std 14.54, range [43.34, 98.19]

Foldseek 3Di:
DDPPPDDDDDDDDDPVVVVVLVVVCVVVVHDSVVSVVVVVVVVVPPPDPPDQDADPVPRDTDDDDPDDCDPVNVVVVPDPDD

Sequence (82 aa):
MMYSSLMRTTLDLPDDLHQLALSIARDTHRTLSETVADLMRRGLNQGEPQEVSRSAVTGLPVIRLGSPVTTDDVRALEDPDT

Secondary structure (DSSP, 8-state):
--------------HHHHHHHHHHHHHTT--HHHHHHHHHHHHHHS-SPP--EE-TTT--EE----SPPPHHHHHHHS----